Protein AF-A0A9D4X1I7-F1 (afdb_monomer_lite)

Structure (mmCIF, N/CA/C/O backbone):
data_AF-A0A9D4X1I7-F1
#
_entry.id   AF-A0A9D4X1I7-F1
#
loop_
_atom_site.group_PDB
_atom_site.id
_atom_site.type_symbol
_atom_site.label_atom_id
_atom_site.label_alt_id
_atom_site.label_comp_id
_atom_site.label_asym_id
_atom_site.label_entity_id
_atom_site.label_seq_id
_atom_site.pdbx_PDB_ins_code
_atom_site.Cartn_x
_atom_site.Cartn_y
_atom_site.Cartn_z
_atom_site.occupancy
_atom_site.B_iso_or_equiv
_atom_site.auth_seq_id
_atom_site.auth_comp_id
_atom_site.auth_asym_id
_atom_site.auth_atom_id
_atom_site.pdbx_PDB_model_num
ATOM 1 N N . MET A 1 1 ? 17.908 -5.480 21.484 1.00 39.31 1 MET A N 1
ATOM 2 C CA . MET A 1 1 ? 17.568 -6.519 20.492 1.00 39.31 1 MET A CA 1
ATOM 3 C C . MET A 1 1 ? 17.159 -5.808 19.217 1.00 39.31 1 MET A C 1
ATOM 5 O O . MET A 1 1 ? 16.082 -5.230 19.177 1.00 39.31 1 MET A O 1
ATOM 9 N N . SER A 1 2 ? 18.065 -5.736 18.244 1.00 44.97 2 SER A N 1
ATOM 10 C CA . SER A 1 2 ? 17.807 -5.111 16.946 1.00 44.97 2 SER A CA 1
ATOM 11 C C . SER A 1 2 ? 17.226 -6.179 16.035 1.00 44.97 2 SER A C 1
ATOM 13 O O . SER A 1 2 ? 17.900 -7.167 15.766 1.00 44.97 2 SER A O 1
ATOM 15 N N . GLN A 1 3 ? 15.974 -6.024 15.606 1.00 49.62 3 GLN A N 1
ATOM 16 C CA . GLN A 1 3 ? 15.447 -6.858 14.533 1.00 49.62 3 GLN A CA 1
ATOM 17 C C . GLN A 1 3 ? 16.236 -6.544 13.261 1.00 49.62 3 GLN A C 1
ATOM 19 O O . GLN A 1 3 ? 16.040 -5.505 12.628 1.00 49.62 3 GLN 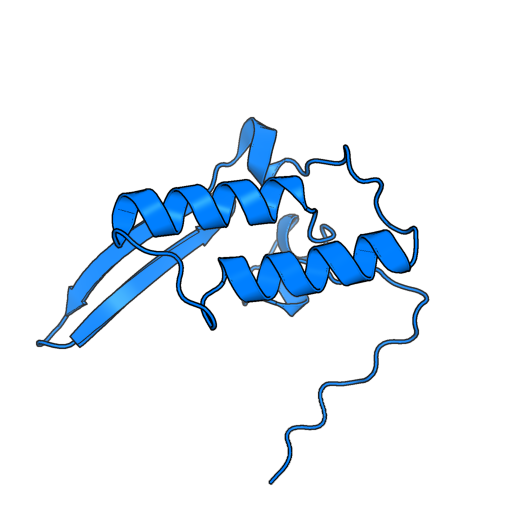A O 1
ATOM 24 N N . GLU A 1 4 ? 17.163 -7.427 12.912 1.00 43.38 4 GLU A N 1
ATOM 25 C CA . GLU A 1 4 ? 17.804 -7.441 11.607 1.00 43.38 4 GLU A CA 1
ATOM 26 C C . GLU A 1 4 ? 16.735 -7.826 10.581 1.00 43.38 4 GLU A C 1
ATOM 28 O O . GLU A 1 4 ? 16.426 -8.999 10.384 1.00 43.38 4 GLU A O 1
ATOM 33 N N . LYS A 1 5 ? 16.116 -6.820 9.946 1.00 55.06 5 LYS A N 1
ATOM 34 C CA . LYS A 1 5 ? 15.334 -7.057 8.728 1.00 55.06 5 LYS A CA 1
ATOM 35 C C . LYS A 1 5 ? 16.262 -7.755 7.725 1.00 55.06 5 LYS A C 1
ATOM 37 O O . LYS A 1 5 ? 17.344 -7.215 7.471 1.00 55.06 5 LYS A O 1
ATOM 42 N N . PRO A 1 6 ? 15.867 -8.902 7.144 1.00 51.78 6 PRO A N 1
ATOM 43 C CA . PRO A 1 6 ? 16.655 -9.576 6.124 1.00 51.78 6 PRO A CA 1
ATOM 44 C C . PRO A 1 6 ? 17.007 -8.576 5.025 1.00 51.78 6 PRO A C 1
ATOM 46 O O . PRO A 1 6 ? 16.124 -7.997 4.387 1.00 51.78 6 PRO A O 1
ATOM 49 N N . ARG A 1 7 ? 18.304 -8.321 4.831 1.00 51.72 7 ARG A N 1
ATOM 50 C CA . ARG A 1 7 ? 18.790 -7.556 3.683 1.00 51.72 7 ARG A CA 1
ATOM 51 C C . ARG A 1 7 ? 18.514 -8.410 2.454 1.00 51.72 7 ARG A C 1
ATOM 53 O O . ARG A 1 7 ? 19.299 -9.300 2.139 1.00 51.72 7 ARG A O 1
ATOM 60 N N . ARG A 1 8 ? 17.373 -8.184 1.801 1.00 57.91 8 ARG A N 1
ATOM 61 C CA . ARG A 1 8 ? 17.112 -8.811 0.508 1.00 57.91 8 ARG A CA 1
ATOM 62 C C . ARG A 1 8 ? 18.211 -8.402 -0.465 1.00 57.91 8 ARG A C 1
ATOM 64 O O . ARG A 1 8 ? 18.630 -7.237 -0.429 1.00 57.91 8 ARG A O 1
ATOM 71 N N . PRO A 1 9 ? 18.682 -9.325 -1.316 1.00 52.75 9 PRO A N 1
ATOM 72 C CA . PRO A 1 9 ? 19.496 -8.928 -2.452 1.00 52.75 9 PRO A CA 1
ATOM 73 C C . PRO A 1 9 ? 18.723 -7.844 -3.214 1.00 52.75 9 PRO A C 1
ATOM 75 O O . PRO A 1 9 ? 17.520 -7.991 -3.424 1.00 52.75 9 PRO A O 1
ATOM 78 N N . GLN A 1 10 ? 19.387 -6.751 -3.608 1.00 55.66 10 GLN A N 1
ATOM 79 C CA . GLN A 1 10 ? 18.809 -5.650 -4.406 1.00 55.66 10 GLN A CA 1
ATOM 80 C C . GLN A 1 10 ? 18.335 -6.097 -5.814 1.00 55.66 10 GLN A C 1
ATOM 82 O O . GLN A 1 10 ? 18.284 -5.293 -6.732 1.00 55.66 10 GLN A O 1
ATOM 87 N N . GLN A 1 11 ? 18.045 -7.384 -6.012 1.00 65.75 11 GLN A N 1
ATOM 88 C CA . GLN A 1 11 ? 17.656 -8.013 -7.270 1.00 65.75 11 GLN A CA 1
ATOM 89 C C . GLN A 1 11 ? 16.147 -8.282 -7.358 1.00 65.75 11 GLN A C 1
ATOM 91 O O . GLN A 1 11 ? 15.662 -8.562 -8.449 1.00 65.75 11 GLN A O 1
ATOM 96 N N . GLU A 1 12 ? 15.402 -8.166 -6.253 1.00 76.62 12 GLU A N 1
ATOM 97 C CA . GLU A 1 12 ? 13.947 -8.329 -6.255 1.00 76.62 12 GLU A CA 1
ATOM 98 C C . GLU A 1 12 ? 13.228 -7.111 -5.659 1.00 76.62 12 GLU A C 1
ATOM 100 O O . GLU A 1 12 ? 13.686 -6.562 -4.649 1.00 76.62 12 GLU A O 1
ATOM 105 N N . PRO A 1 13 ? 12.075 -6.715 -6.230 1.00 84.69 13 PRO A N 1
ATOM 106 C CA . PRO A 1 13 ? 11.247 -5.674 -5.647 1.00 84.69 13 PRO A CA 1
ATOM 107 C C . PRO A 1 13 ? 10.664 -6.121 -4.305 1.00 84.69 13 PRO A C 1
ATOM 109 O O . PRO A 1 13 ? 10.376 -7.297 -4.075 1.00 84.69 13 PRO A O 1
ATOM 112 N N . ILE A 1 14 ? 10.432 -5.152 -3.429 1.00 88.50 14 ILE A N 1
ATOM 113 C CA . ILE A 1 14 ? 9.646 -5.309 -2.211 1.00 88.50 14 ILE A CA 1
ATOM 114 C C . ILE A 1 14 ? 8.179 -5.462 -2.611 1.00 88.50 14 ILE A C 1
ATOM 116 O O . ILE A 1 14 ? 7.602 -4.565 -3.233 1.00 88.50 14 ILE A O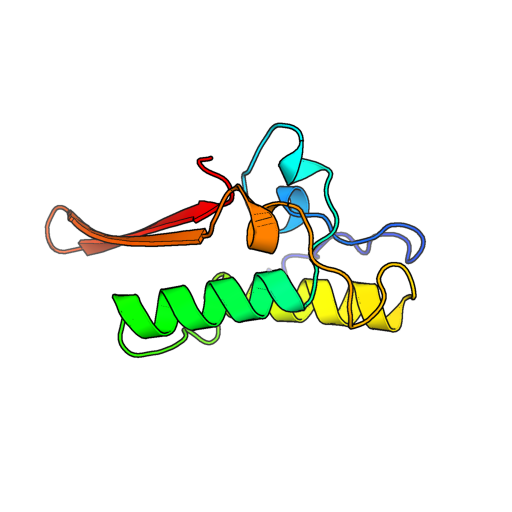 1
ATOM 120 N N . LYS A 1 15 ? 7.584 -6.597 -2.250 1.00 88.38 15 LYS A N 1
ATOM 121 C CA . LYS A 1 15 ? 6.209 -6.969 -2.588 1.00 88.38 15 LYS A CA 1
ATOM 122 C C . LYS A 1 15 ? 5.248 -6.656 -1.442 1.00 88.38 15 LYS A C 1
ATOM 124 O O . LYS A 1 15 ? 5.680 -6.321 -0.342 1.00 88.38 15 LYS A O 1
ATOM 129 N N . TYR A 1 16 ? 3.940 -6.761 -1.653 1.00 85.44 16 TYR A N 1
ATOM 130 C CA . TYR A 1 16 ? 2.989 -6.522 -0.560 1.00 85.44 16 TYR A CA 1
ATOM 131 C C . TYR A 1 16 ? 3.083 -7.562 0.552 1.00 85.44 16 TYR A C 1
ATOM 133 O O . TYR A 1 16 ? 3.021 -7.183 1.718 1.00 85.44 16 TYR A O 1
ATOM 141 N N . GLY A 1 17 ? 3.308 -8.839 0.218 1.00 85.31 17 GLY A N 1
ATOM 142 C CA . GLY A 1 17 ? 3.446 -9.924 1.205 1.00 85.31 17 GLY A CA 1
ATOM 143 C C . GLY A 1 17 ? 4.660 -9.765 2.127 1.00 85.31 17 GLY A C 1
ATOM 144 O O . GLY A 1 17 ? 4.786 -10.431 3.148 1.00 85.31 17 GLY A O 1
ATOM 145 N N . ASP A 1 18 ? 5.563 -8.857 1.767 1.00 85.69 18 ASP A N 1
ATOM 146 C CA . ASP A 1 18 ? 6.748 -8.524 2.539 1.00 85.69 18 ASP A CA 1
ATOM 147 C C . ASP A 1 18 ? 6.528 -7.420 3.572 1.00 85.69 18 ASP A C 1
ATOM 149 O O . ASP A 1 18 ? 7.321 -7.273 4.506 1.00 85.69 18 ASP A O 1
ATOM 153 N N . VAL A 1 19 ? 5.513 -6.589 3.340 1.00 83.19 19 VAL A N 1
ATOM 154 C CA . VAL A 1 19 ? 5.173 -5.429 4.168 1.00 83.19 19 VAL A CA 1
ATOM 155 C C . VAL A 1 19 ? 3.951 -5.742 5.026 1.00 83.19 19 VAL A C 1
ATOM 157 O O . VAL A 1 19 ? 3.902 -5.353 6.192 1.00 83.19 19 VAL A O 1
ATOM 160 N N . PHE A 1 20 ? 3.001 -6.487 4.463 1.00 82.19 20 PHE A N 1
ATOM 161 C CA . PHE A 1 20 ? 1.744 -6.877 5.080 1.00 82.19 20 PHE A CA 1
ATOM 162 C C . PHE A 1 20 ? 1.562 -8.382 5.024 1.00 82.19 20 PHE A C 1
ATOM 164 O O . PHE A 1 20 ? 2.035 -9.053 4.111 1.00 82.19 20 PHE A O 1
ATOM 171 N N . ASN A 1 21 ? 0.801 -8.906 5.980 1.00 81.19 21 ASN A N 1
ATOM 172 C CA . ASN A 1 21 ? 0.406 -10.307 5.988 1.00 81.19 21 ASN A CA 1
ATOM 173 C C . ASN A 1 21 ? -0.773 -10.546 5.027 1.00 81.19 21 ASN A C 1
ATOM 175 O O . ASN A 1 21 ? -1.862 -10.925 5.451 1.00 81.19 21 ASN A O 1
ATOM 179 N N . VAL A 1 22 ? -0.550 -10.278 3.742 1.00 77.12 22 VAL A N 1
ATOM 180 C CA . VAL A 1 22 ? -1.492 -10.546 2.650 1.00 77.12 22 VAL A CA 1
ATOM 181 C C . VAL A 1 22 ? -1.057 -11.798 1.897 1.00 77.12 22 VAL A C 1
ATOM 183 O O . VAL A 1 22 ? 0.127 -12.130 1.836 1.00 77.12 22 VAL A O 1
ATOM 186 N N . SER A 1 23 ? -2.016 -12.508 1.318 1.00 76.06 23 SER A N 1
ATOM 187 C CA . SER A 1 23 ? -1.788 -13.747 0.566 1.00 76.06 23 SER A CA 1
ATOM 188 C C . SER A 1 23 ? -2.419 -13.645 -0.822 1.00 76.06 23 SER A C 1
ATOM 190 O O . SER A 1 23 ? -3.163 -12.710 -1.088 1.00 76.06 23 SER A O 1
ATOM 192 N N . GLY A 1 24 ? -2.122 -14.582 -1.722 1.00 78.25 24 GLY A N 1
ATOM 193 C CA . GLY A 1 24 ? -2.645 -14.548 -3.093 1.00 78.25 24 GLY A CA 1
ATOM 194 C C . GLY A 1 24 ? -1.824 -13.658 -4.027 1.00 78.25 24 GLY A C 1
ATOM 195 O O . GLY A 1 24 ? -0.638 -13.425 -3.782 1.00 78.25 24 GLY A O 1
ATOM 196 N N . GLU A 1 25 ? -2.437 -13.186 -5.114 1.00 79.31 25 GLU A N 1
ATOM 197 C CA . GLU A 1 25 ? -1.737 -12.436 -6.167 1.00 79.31 25 GLU A CA 1
ATOM 198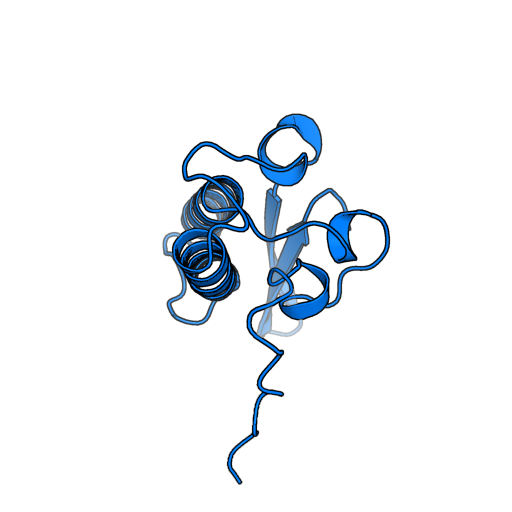 C C . GLU A 1 25 ? -1.088 -11.163 -5.615 1.00 79.31 25 GLU A C 1
ATOM 200 O O . GLU A 1 25 ? 0.094 -10.914 -5.871 1.00 79.31 25 GLU A O 1
ATOM 205 N N . LEU A 1 26 ? -1.806 -10.442 -4.748 1.00 79.00 26 LEU A N 1
ATOM 206 C CA . LEU A 1 26 ? -1.321 -9.229 -4.106 1.00 79.00 26 LEU A CA 1
ATOM 207 C C . LEU A 1 26 ? 0.021 -9.445 -3.398 1.00 79.00 26 LEU A C 1
ATOM 209 O O . LEU A 1 26 ? 0.944 -8.652 -3.563 1.00 79.00 26 LEU A O 1
ATOM 213 N N . SER A 1 27 ? 0.178 -10.559 -2.677 1.00 83.62 27 SER A N 1
ATOM 214 C CA . SER A 1 27 ? 1.411 -10.867 -1.936 1.00 83.62 27 SER A CA 1
ATOM 215 C C . SER A 1 27 ? 2.664 -10.900 -2.816 1.00 83.62 27 SER A C 1
ATOM 217 O O . SER A 1 27 ? 3.757 -10.590 -2.342 1.00 83.62 27 SER A O 1
ATOM 219 N N . SER A 1 28 ? 2.489 -11.233 -4.099 1.00 83.81 28 SER A N 1
ATOM 220 C CA . SER A 1 28 ? 3.551 -11.328 -5.099 1.00 83.81 28 SER A CA 1
ATOM 221 C C . SER A 1 28 ? 3.760 -10.044 -5.907 1.00 83.81 28 SER A C 1
ATOM 223 O O . SER A 1 28 ? 4.797 -9.898 -6.559 1.00 83.81 28 SER A O 1
ATOM 225 N N . GLN A 1 29 ? 2.812 -9.104 -5.843 1.00 84.69 29 GLN A N 1
ATOM 226 C CA . GLN A 1 29 ? 2.889 -7.834 -6.552 1.00 84.69 29 GLN A CA 1
ATOM 227 C C . GLN A 1 29 ? 3.865 -6.877 -5.855 1.00 84.69 29 GLN A C 1
ATOM 229 O O . GLN A 1 29 ? 3.909 -6.819 -4.623 1.00 84.69 29 GLN A O 1
ATOM 234 N N . PRO A 1 30 ? 4.661 -6.116 -6.619 1.00 86.69 30 PRO A N 1
ATOM 235 C CA . PRO A 1 30 ? 5.577 -5.139 -6.060 1.00 86.69 30 PRO A CA 1
ATOM 236 C C . PRO A 1 30 ? 4.805 -3.909 -5.557 1.00 86.69 30 PRO A C 1
ATOM 238 O O . PRO A 1 30 ? 3.837 -3.480 -6.181 1.00 86.69 30 PRO A O 1
ATOM 241 N N . VAL A 1 31 ? 5.229 -3.322 -4.437 1.00 86.38 31 VAL A N 1
ATOM 242 C CA . VAL A 1 31 ? 4.562 -2.128 -3.891 1.00 86.38 31 VAL A CA 1
ATOM 243 C C . VAL A 1 31 ? 4.864 -0.929 -4.779 1.00 86.38 31 VAL A C 1
ATOM 245 O O . VAL A 1 31 ? 6.033 -0.548 -4.896 1.00 86.38 31 VAL A O 1
ATOM 248 N N . ALA A 1 32 ? 3.833 -0.323 -5.374 1.00 85.75 32 ALA A N 1
ATOM 249 C CA . ALA A 1 32 ? 4.001 0.838 -6.236 1.00 85.75 32 ALA A CA 1
ATOM 250 C C . ALA A 1 32 ? 3.717 2.172 -5.511 1.00 85.75 32 ALA A C 1
ATOM 252 O O . ALA A 1 32 ? 2.919 2.224 -4.567 1.00 85.75 32 ALA A O 1
ATOM 253 N N . PRO A 1 33 ? 4.318 3.288 -5.970 1.00 83.50 33 PRO A N 1
ATOM 254 C CA . PRO A 1 33 ? 4.172 4.598 -5.321 1.00 83.50 33 PRO A CA 1
ATOM 255 C C . PRO A 1 33 ? 2.730 5.103 -5.329 1.00 83.50 33 PRO A C 1
ATOM 257 O O . PRO A 1 33 ? 2.251 5.696 -4.362 1.00 83.50 33 PRO A O 1
ATOM 260 N N . ARG A 1 34 ? 2.005 4.828 -6.418 1.00 83.94 34 ARG A N 1
ATOM 261 C CA . ARG A 1 34 ? 0.610 5.244 -6.580 1.00 83.94 34 ARG A CA 1
ATOM 262 C C . ARG A 1 34 ? -0.335 4.519 -5.620 1.00 83.94 34 ARG A C 1
ATOM 264 O O . ARG A 1 34 ? -1.307 5.112 -5.148 1.00 83.94 34 ARG A O 1
ATOM 271 N N . ASP A 1 35 ? -0.018 3.277 -5.276 1.00 83.38 35 ASP A N 1
ATOM 272 C CA . ASP A 1 35 ? -0.786 2.511 -4.298 1.00 83.38 35 ASP A CA 1
ATOM 273 C C . ASP A 1 35 ? -0.529 3.039 -2.881 1.00 83.38 35 ASP A C 1
ATOM 275 O O . ASP A 1 35 ? -1.467 3.205 -2.102 1.00 83.38 35 ASP A O 1
ATOM 279 N N . ALA A 1 36 ? 0.724 3.396 -2.570 1.00 84.38 36 ALA A N 1
ATOM 280 C CA . ALA A 1 36 ? 1.082 4.037 -1.305 1.00 84.38 36 ALA A CA 1
ATOM 281 C C . ALA A 1 36 ? 0.361 5.384 -1.117 1.00 84.38 36 ALA A C 1
ATOM 283 O O . ALA A 1 36 ? -0.177 5.653 -0.044 1.00 84.38 36 ALA A O 1
ATOM 284 N N . ALA A 1 37 ? 0.277 6.201 -2.172 1.00 84.88 37 ALA A N 1
ATOM 285 C CA . ALA A 1 37 ? -0.466 7.464 -2.153 1.00 84.88 37 ALA A CA 1
ATOM 286 C C . ALA A 1 37 ? -1.981 7.258 -1.960 1.00 84.88 37 ALA A C 1
ATOM 288 O O . ALA A 1 37 ? -2.642 8.028 -1.255 1.00 84.88 37 ALA A O 1
ATOM 289 N N . THR A 1 38 ? -2.536 6.197 -2.555 1.00 84.31 38 THR A N 1
ATOM 290 C CA . THR A 1 38 ? -3.943 5.814 -2.364 1.00 84.31 38 THR A CA 1
ATOM 291 C C . THR A 1 38 ? -4.204 5.407 -0.914 1.00 84.31 38 THR A C 1
ATOM 293 O O . THR A 1 38 ? -5.150 5.905 -0.307 1.00 84.31 38 THR A O 1
ATOM 296 N N . MET A 1 39 ? -3.328 4.584 -0.327 1.00 84.69 39 MET A N 1
ATOM 297 C CA . MET A 1 39 ? -3.391 4.205 1.090 1.00 84.69 39 MET A CA 1
ATOM 298 C C . MET A 1 39 ? -3.281 5.421 2.009 1.00 84.69 39 MET A C 1
ATOM 300 O O . MET A 1 39 ? -4.083 5.570 2.925 1.00 84.69 39 MET A O 1
ATOM 304 N N . GLN A 1 40 ? -2.347 6.331 1.732 1.00 84.50 40 GLN A N 1
ATOM 305 C CA . GLN A 1 40 ? -2.198 7.568 2.497 1.00 84.50 40 GLN A CA 1
ATOM 306 C C . GLN A 1 40 ? -3.485 8.401 2.484 1.00 84.50 40 GLN A C 1
ATOM 308 O O . GLN A 1 40 ? -3.921 8.885 3.525 1.00 84.50 40 GLN A O 1
ATOM 313 N N . SER A 1 41 ? -4.126 8.511 1.319 1.00 84.19 41 SER A N 1
ATOM 314 C CA . SER A 1 41 ? -5.402 9.215 1.172 1.00 84.19 41 SER A CA 1
ATOM 315 C C . SER A 1 41 ? -6.547 8.513 1.909 1.00 84.19 41 SER A C 1
ATOM 317 O O . SER A 1 41 ? -7.448 9.181 2.411 1.00 84.19 41 SER A O 1
ATOM 319 N N . ALA A 1 42 ? -6.542 7.178 1.965 1.00 82.62 42 AL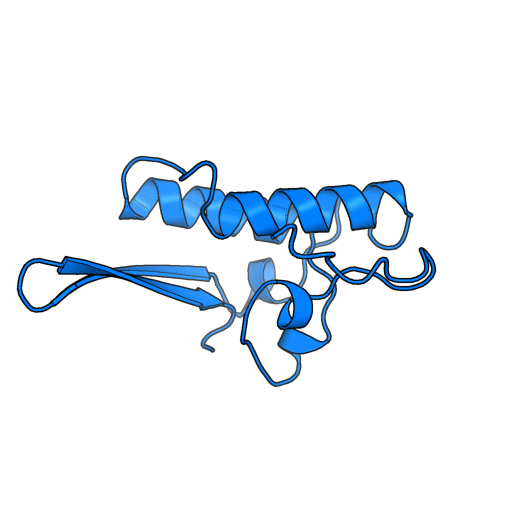A A N 1
ATOM 320 C CA . ALA A 1 42 ? -7.528 6.403 2.713 1.00 82.62 42 ALA A CA 1
ATOM 321 C C . ALA A 1 42 ? -7.336 6.558 4.232 1.00 82.62 42 ALA A C 1
ATOM 323 O O . ALA A 1 42 ? -8.304 6.837 4.935 1.00 82.62 42 ALA A O 1
ATOM 324 N N . GLU A 1 43 ? -6.098 6.466 4.730 1.00 81.88 43 GLU A N 1
ATOM 325 C CA . GLU A 1 43 ? -5.783 6.729 6.140 1.00 81.88 43 GLU A CA 1
ATOM 326 C C . GLU A 1 43 ? -6.163 8.157 6.541 1.00 81.88 43 GLU A C 1
ATOM 328 O O . GLU A 1 43 ? -6.780 8.350 7.585 1.00 81.88 43 GLU A O 1
ATOM 333 N N . ASP A 1 44 ? -5.850 9.153 5.711 1.00 84.50 44 ASP A N 1
ATOM 334 C CA . ASP A 1 44 ? -6.194 10.548 5.992 1.00 84.50 44 ASP A CA 1
ATOM 335 C C . ASP A 1 44 ? -7.715 10.766 6.036 1.00 84.50 44 ASP A C 1
ATOM 337 O O . ASP A 1 44 ? -8.226 11.399 6.957 1.00 84.50 44 ASP A O 1
ATOM 341 N N . LYS A 1 45 ? -8.469 10.152 5.115 1.00 82.62 45 LYS A N 1
ATOM 342 C CA . LYS A 1 45 ? -9.940 10.223 5.104 1.00 82.62 45 LYS A CA 1
ATOM 343 C C . LYS A 1 45 ? -10.595 9.529 6.297 1.00 82.62 45 LYS A C 1
ATOM 345 O O . LYS A 1 45 ? -11.592 10.040 6.800 1.00 82.62 45 LYS A O 1
ATOM 350 N N . THR A 1 46 ? -10.082 8.376 6.727 1.00 80.19 46 THR A N 1
ATOM 351 C CA . THR A 1 46 ? -10.685 7.606 7.828 1.00 80.19 46 THR A CA 1
ATOM 352 C C . THR A 1 46 ? -10.232 8.116 9.195 1.00 80.19 46 THR A C 1
ATOM 354 O O . THR A 1 46 ? -11.045 8.259 10.103 1.00 80.19 46 THR A O 1
ATOM 357 N N . LEU A 1 47 ? -8.936 8.384 9.361 1.00 77.62 47 LEU A N 1
ATOM 358 C CA . LEU A 1 47 ? -8.321 8.702 10.653 1.00 77.62 47 LEU A CA 1
ATOM 359 C C . LEU A 1 47 ? -8.105 10.210 10.856 1.00 77.62 47 LEU A C 1
ATOM 361 O O . LEU A 1 47 ? -7.707 10.614 11.952 1.00 77.62 47 LEU A O 1
ATOM 365 N N . GLY A 1 48 ? -8.319 11.031 9.820 1.00 80.00 48 GLY A N 1
ATOM 366 C CA . GLY A 1 48 ? -8.064 12.477 9.816 1.00 80.00 48 GLY A CA 1
ATOM 367 C C . GLY A 1 48 ? -6.580 12.859 9.776 1.00 80.00 48 GLY A C 1
ATOM 368 O O . GLY A 1 48 ? -6.251 14.036 9.899 1.00 80.00 48 GLY A O 1
ATOM 369 N N . GLN A 1 49 ? -5.686 11.870 9.694 1.00 76.50 49 GLN A N 1
ATOM 370 C CA . GLN A 1 49 ? -4.240 12.052 9.612 1.00 76.50 49 GLN A CA 1
ATOM 371 C C . GLN A 1 49 ? -3.567 10.775 9.106 1.00 76.50 49 GLN A C 1
ATOM 373 O O . GLN A 1 49 ? -3.947 9.662 9.478 1.00 76.50 49 GLN A O 1
ATOM 378 N N . THR A 1 50 ? -2.484 10.925 8.348 1.00 74.12 50 THR A N 1
ATOM 379 C CA . THR A 1 50 ? -1.587 9.803 8.046 1.00 74.12 50 THR A CA 1
ATOM 380 C C . THR A 1 50 ? -0.699 9.476 9.247 1.00 74.12 50 THR A C 1
ATOM 382 O O . THR A 1 50 ? -0.017 10.348 9.796 1.00 74.12 50 THR A O 1
ATOM 385 N N . ARG A 1 51 ? -0.632 8.201 9.639 1.00 75.56 51 ARG A N 1
ATOM 386 C CA . ARG A 1 51 ? 0.291 7.760 10.694 1.00 75.56 51 ARG A CA 1
ATOM 387 C C . ARG A 1 51 ? 1.700 7.591 10.127 1.00 75.56 51 ARG A C 1
ATOM 389 O O . ARG A 1 51 ? 1.910 6.872 9.156 1.00 75.56 51 ARG A O 1
ATOM 396 N N . LYS A 1 52 ? 2.692 8.196 10.789 1.00 68.75 52 LYS A N 1
ATOM 397 C CA . LYS A 1 52 ? 4.113 8.109 10.391 1.00 68.75 52 LYS A CA 1
ATOM 398 C C . LYS A 1 52 ? 4.684 6.687 10.434 1.00 68.75 52 LYS A C 1
ATOM 400 O O . LYS A 1 52 ? 5.617 6.401 9.693 1.00 68.75 52 LYS A O 1
ATOM 405 N N . ASP A 1 53 ? 4.084 5.807 11.229 1.00 73.62 53 ASP A N 1
ATOM 406 C CA . ASP A 1 53 ? 4.431 4.384 11.337 1.00 73.62 53 ASP A CA 1
ATOM 407 C C . ASP A 1 53 ? 3.290 3.470 10.843 1.00 73.62 53 ASP A C 1
ATOM 409 O O . ASP A 1 53 ? 3.265 2.277 11.137 1.00 73.62 53 ASP A O 1
ATOM 413 N N . GLY A 1 54 ? 2.313 4.041 10.128 1.00 78.62 54 GLY A N 1
ATOM 414 C CA . GLY A 1 54 ? 1.188 3.313 9.544 1.00 78.62 54 GLY A CA 1
ATOM 415 C C . GLY A 1 54 ? 1.554 2.604 8.236 1.00 78.62 54 GLY A C 1
ATOM 416 O O . GLY A 1 54 ? 2.650 2.797 7.691 1.00 78.62 54 GLY A O 1
ATOM 417 N N . PRO A 1 55 ? 0.639 1.795 7.687 1.00 79.94 55 PRO A N 1
ATOM 418 C CA . PRO A 1 55 ? 0.859 1.099 6.426 1.00 79.94 55 PRO A CA 1
ATOM 419 C C . PRO A 1 55 ? 1.143 2.034 5.258 1.00 79.94 55 PRO A C 1
ATOM 421 O O . PRO A 1 55 ? 1.980 1.677 4.433 1.00 79.94 55 PRO A O 1
ATOM 424 N N . ALA A 1 56 ? 0.559 3.239 5.195 1.00 83.31 56 ALA A N 1
ATOM 425 C CA . ALA A 1 56 ? 0.907 4.186 4.134 1.00 83.31 56 ALA A CA 1
ATOM 426 C C . ALA A 1 56 ? 2.406 4.526 4.139 1.00 83.31 56 ALA A C 1
ATOM 428 O O . ALA A 1 56 ? 3.047 4.584 3.088 1.00 83.31 56 ALA A O 1
ATOM 429 N N . SER A 1 57 ? 2.990 4.702 5.325 1.00 85.75 57 SER A N 1
ATOM 430 C CA . SER A 1 57 ? 4.409 5.028 5.491 1.00 85.75 57 SER A CA 1
ATOM 431 C C . SER A 1 57 ? 5.317 3.844 5.131 1.00 85.75 57 SER A C 1
ATOM 433 O O . SER A 1 57 ? 6.334 4.003 4.444 1.00 85.75 57 SER A O 1
ATOM 435 N N . LEU A 1 58 ? 4.911 2.626 5.512 1.00 86.56 58 LEU A N 1
ATOM 436 C CA . LEU A 1 58 ? 5.599 1.391 5.127 1.00 86.56 58 LEU A CA 1
ATOM 437 C C . LEU A 1 58 ? 5.554 1.159 3.609 1.00 86.56 58 LEU A C 1
ATOM 439 O O . LEU A 1 58 ? 6.584 0.837 3.014 1.00 86.56 58 LEU A O 1
ATOM 443 N N . MET A 1 59 ? 4.393 1.376 2.981 1.00 86.88 59 MET A N 1
ATOM 444 C CA . MET A 1 59 ? 4.226 1.279 1.530 1.00 86.88 59 MET A CA 1
ATOM 445 C C . MET A 1 59 ? 5.053 2.323 0.796 1.00 86.88 59 MET A C 1
ATOM 447 O O . MET A 1 59 ? 5.722 1.983 -0.170 1.00 86.88 59 MET A O 1
ATOM 451 N N . THR A 1 60 ? 5.063 3.567 1.277 1.00 86.69 60 THR A N 1
ATOM 452 C CA . THR A 1 60 ? 5.857 4.651 0.679 1.00 86.69 60 THR A CA 1
ATOM 453 C C . THR A 1 60 ? 7.342 4.300 0.701 1.00 86.69 60 THR A C 1
ATOM 455 O O . THR A 1 60 ? 8.020 4.399 -0.316 1.00 86.69 60 THR A O 1
ATOM 458 N N . SER A 1 61 ? 7.834 3.788 1.831 1.00 87.12 61 SER A N 1
ATOM 459 C CA . SER A 1 61 ? 9.229 3.354 1.960 1.00 87.12 61 SER A CA 1
ATOM 460 C C . SER A 1 61 ? 9.574 2.172 1.045 1.00 87.12 61 SER A C 1
ATOM 462 O O . SER A 1 61 ? 10.695 2.081 0.545 1.00 87.12 61 SER A O 1
ATOM 464 N N . ALA A 1 62 ? 8.641 1.234 0.856 1.00 87.62 62 ALA A N 1
ATOM 465 C CA . ALA A 1 62 ? 8.819 0.099 -0.045 1.00 87.62 62 ALA A CA 1
ATOM 466 C C . ALA A 1 62 ? 8.813 0.540 -1.515 1.00 87.62 62 ALA 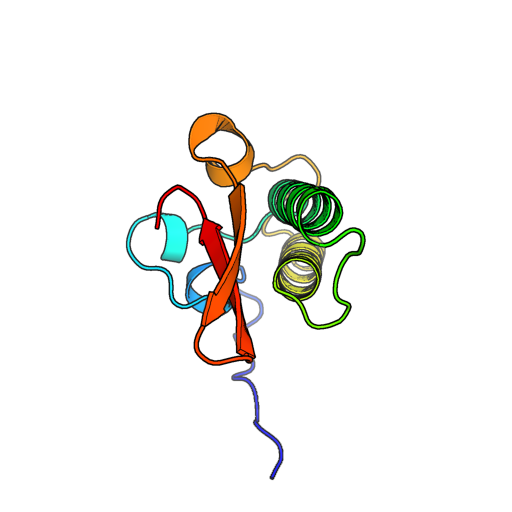A C 1
ATOM 468 O O . ALA A 1 62 ? 9.709 0.166 -2.268 1.00 87.62 62 ALA A O 1
ATOM 469 N N . ALA A 1 63 ? 7.853 1.383 -1.889 1.00 86.19 63 ALA A N 1
ATOM 470 C CA . ALA A 1 63 ? 7.722 1.950 -3.220 1.00 86.19 63 ALA A CA 1
ATOM 471 C C . ALA A 1 63 ? 8.954 2.766 -3.622 1.00 86.19 63 ALA A C 1
ATOM 473 O O . ALA A 1 63 ? 9.515 2.504 -4.678 1.00 86.19 63 ALA A O 1
ATOM 474 N N . GLN A 1 64 ? 9.439 3.658 -2.751 1.00 86.06 64 GLN A N 1
ATOM 475 C CA . GLN A 1 64 ? 10.655 4.436 -3.011 1.00 86.06 64 GLN A CA 1
ATOM 476 C C . GLN A 1 64 ? 11.855 3.530 -3.281 1.00 86.06 64 GLN A C 1
ATOM 478 O O . GLN A 1 64 ? 12.553 3.709 -4.268 1.00 86.06 64 GLN A O 1
ATOM 483 N N . LYS A 1 65 ? 12.056 2.488 -2.466 1.00 85.56 65 LYS A N 1
ATOM 484 C CA . LYS A 1 65 ? 13.143 1.523 -2.697 1.00 85.56 65 LYS A CA 1
ATOM 485 C C . LYS A 1 65 ? 12.996 0.771 -4.014 1.00 85.56 65 LYS A C 1
ATOM 487 O O . LYS A 1 65 ? 14.000 0.464 -4.649 1.00 85.56 65 LYS A O 1
ATOM 492 N N . ASN A 1 66 ? 11.767 0.451 -4.401 1.00 86.31 66 ASN A N 1
ATOM 493 C CA . ASN A 1 66 ? 11.492 -0.218 -5.663 1.00 86.31 66 ASN A CA 1
ATOM 494 C C . ASN A 1 66 ? 11.742 0.700 -6.869 1.00 86.31 66 ASN A C 1
ATOM 496 O O . ASN A 1 66 ? 12.249 0.228 -7.886 1.00 86.31 66 ASN A O 1
ATOM 500 N N . GLU A 1 67 ? 11.416 1.988 -6.745 1.00 84.12 67 GLU A N 1
ATOM 501 C CA . GLU A 1 67 ? 11.727 3.022 -7.736 1.00 84.12 67 GLU A CA 1
ATOM 502 C C . GLU A 1 67 ? 13.233 3.273 -7.844 1.00 84.12 67 GLU A C 1
ATOM 504 O O . GLU A 1 67 ? 13.776 3.226 -8.945 1.00 84.12 67 GLU A O 1
ATOM 509 N N . ASP A 1 68 ? 13.920 3.472 -6.715 1.00 82.81 68 ASP A N 1
ATOM 510 C CA . ASP A 1 68 ? 15.373 3.686 -6.651 1.00 82.81 68 ASP A CA 1
ATOM 511 C C . ASP A 1 68 ? 16.151 2.510 -7.256 1.00 82.81 68 ASP A C 1
ATOM 513 O O . ASP A 1 68 ? 17.175 2.694 -7.912 1.00 82.81 68 ASP A O 1
ATOM 517 N N . ALA A 1 69 ? 15.655 1.286 -7.064 1.00 81.38 69 ALA A N 1
ATOM 518 C CA . ALA A 1 69 ? 16.237 0.085 -7.653 1.00 81.38 69 ALA A CA 1
ATOM 519 C C . ALA A 1 69 ? 15.818 -0.152 -9.120 1.00 81.38 69 ALA A C 1
ATOM 521 O O . ALA A 1 69 ? 16.303 -1.094 -9.747 1.00 81.38 69 ALA A O 1
ATOM 522 N N . GLY A 1 70 ? 14.933 0.679 -9.681 1.00 78.06 70 GLY A N 1
ATOM 523 C CA . GLY A 1 70 ? 14.481 0.592 -11.071 1.00 78.06 70 GLY A CA 1
ATOM 524 C C . GLY A 1 70 ? 13.523 -0.565 -11.370 1.00 78.06 70 GLY A C 1
ATOM 525 O O . GLY A 1 70 ? 13.272 -0.856 -12.538 1.00 78.06 70 GLY A O 1
ATOM 526 N N . PHE A 1 71 ? 12.970 -1.228 -10.348 1.00 76.75 71 PHE A N 1
ATOM 527 C CA . PHE A 1 71 ? 11.998 -2.313 -10.537 1.00 76.75 71 PHE A CA 1
ATOM 528 C C . PHE A 1 71 ? 10.629 -1.812 -10.984 1.00 76.75 71 PHE A C 1
ATOM 530 O O . PHE A 1 71 ? 9.862 -2.555 -11.594 1.00 76.75 71 PHE A O 1
ATOM 537 N N . ILE A 1 72 ? 10.303 -0.570 -10.634 1.00 73.31 72 ILE A N 1
ATOM 538 C CA . ILE A 1 72 ? 9.003 0.031 -10.881 1.00 73.31 72 ILE A CA 1
ATOM 539 C C . ILE A 1 72 ? 9.226 1.483 -11.300 1.00 73.31 72 ILE A C 1
ATOM 541 O O . ILE A 1 72 ? 9.994 2.199 -10.667 1.00 73.31 72 ILE A O 1
ATOM 545 N N . GLY A 1 73 ? 8.563 1.938 -12.363 1.00 65.81 73 GLY A N 1
ATOM 546 C CA . GLY A 1 73 ? 8.577 3.358 -12.720 1.00 65.81 73 GLY A CA 1
ATOM 547 C C . GLY A 1 73 ? 7.590 4.159 -11.870 1.00 65.81 73 GLY A C 1
ATOM 548 O O . GLY A 1 73 ? 6.546 3.627 -11.496 1.00 65.81 73 GLY A O 1
ATOM 549 N N . HIS A 1 74 ? 7.861 5.451 -11.671 1.00 61.56 74 HIS A N 1
ATOM 550 C CA . HIS A 1 74 ? 6.990 6.426 -10.989 1.00 61.56 74 HIS A CA 1
ATOM 551 C C . HIS A 1 74 ? 5.497 6.327 -11.363 1.00 61.56 74 HIS A C 1
ATOM 553 O O . HIS A 1 74 ? 4.620 6.466 -10.511 1.00 61.56 74 HIS A O 1
ATOM 559 N N . ASN A 1 75 ? 5.202 6.046 -12.635 1.00 59.91 75 ASN A N 1
ATOM 560 C CA . ASN A 1 75 ? 3.836 5.959 -13.155 1.00 59.91 75 ASN A CA 1
ATOM 561 C C . ASN A 1 75 ? 3.188 4.574 -13.032 1.00 59.91 75 ASN A C 1
ATOM 563 O O . ASN A 1 75 ? 2.070 4.370 -13.511 1.00 59.91 75 ASN A O 1
ATOM 567 N N . THR A 1 76 ? 3.872 3.608 -12.429 1.00 65.81 76 THR A N 1
ATOM 568 C CA . THR A 1 76 ? 3.312 2.271 -12.261 1.00 65.81 76 THR A CA 1
ATOM 569 C C . THR A 1 76 ? 2.298 2.305 -11.129 1.00 65.81 76 THR A C 1
ATOM 571 O O . THR A 1 76 ? 2.579 2.762 -10.023 1.00 65.81 76 THR A O 1
ATOM 574 N N . ALA A 1 77 ? 1.104 1.815 -11.423 1.00 60.09 77 ALA A N 1
ATOM 575 C CA . ALA A 1 77 ? 0.080 1.500 -10.443 1.00 60.09 77 ALA A CA 1
ATOM 576 C C . ALA A 1 77 ? -0.220 0.013 -10.575 1.00 60.09 77 ALA A C 1
ATOM 578 O O . ALA A 1 77 ? -0.360 -0.470 -11.706 1.00 60.09 77 ALA A O 1
ATOM 579 N N . THR A 1 78 ? -0.307 -0.697 -9.453 1.00 65.00 78 THR A N 1
ATOM 580 C CA . THR A 1 78 ? -0.797 -2.077 -9.471 1.00 65.00 78 THR A CA 1
ATOM 581 C C . THR A 1 78 ? -2.325 -2.087 -9.551 1.00 65.00 78 THR A C 1
ATOM 583 O O . THR A 1 78 ? -2.977 -1.034 -9.531 1.00 65.00 78 THR A O 1
ATOM 586 N N . ASN A 1 79 ? -2.913 -3.279 -9.670 1.00 62.62 79 ASN A N 1
ATOM 587 C CA . ASN A 1 79 ? -4.368 -3.442 -9.671 1.00 62.62 79 ASN A CA 1
ATOM 588 C C . ASN A 1 79 ? -5.029 -2.914 -8.389 1.00 62.62 79 ASN A C 1
ATOM 590 O O . ASN A 1 79 ? -6.191 -2.519 -8.434 1.00 62.62 79 ASN A O 1
ATOM 594 N N . ILE A 1 80 ? -4.286 -2.789 -7.285 1.00 64.62 80 ILE A N 1
ATOM 595 C CA . ILE A 1 80 ? -4.776 -2.214 -6.026 1.00 64.62 80 ILE A CA 1
ATOM 596 C C . ILE A 1 80 ? -5.299 -0.787 -6.220 1.00 64.62 80 ILE A C 1
ATOM 598 O O . ILE A 1 80 ? -6.407 -0.474 -5.790 1.00 64.62 80 ILE A O 1
ATOM 602 N N . ALA A 1 81 ? -4.547 0.088 -6.898 1.00 58.59 81 ALA A N 1
ATOM 603 C CA . ALA A 1 81 ? -5.007 1.454 -7.167 1.00 58.59 81 ALA A CA 1
ATOM 604 C C . ALA A 1 81 ? -5.940 1.579 -8.383 1.00 58.59 81 ALA A C 1
ATOM 606 O O . ALA A 1 81 ? -6.428 2.683 -8.643 1.00 58.59 81 ALA A O 1
ATOM 607 N N . ARG A 1 82 ? -6.151 0.513 -9.167 1.00 59.78 82 ARG A N 1
ATOM 608 C CA . ARG A 1 82 ? -6.977 0.558 -10.387 1.00 59.78 82 ARG A CA 1
ATOM 609 C C . ARG A 1 82 ? -8.350 -0.085 -10.217 1.00 59.78 82 ARG A C 1
ATOM 611 O O . ARG A 1 82 ? -9.321 0.536 -10.635 1.00 59.78 82 ARG A O 1
ATOM 618 N N . ASP A 1 83 ? -8.427 -1.250 -9.580 1.00 56.28 83 ASP A N 1
ATOM 619 C CA . ASP A 1 83 ? -9.627 -2.093 -9.578 1.00 56.28 83 ASP A CA 1
ATOM 620 C C . ASP A 1 83 ? -10.006 -2.626 -8.188 1.00 56.28 83 ASP A C 1
ATOM 622 O O . ASP A 1 83 ? -11.193 -2.684 -7.871 1.00 56.28 83 ASP A O 1
ATOM 626 N N . GLU A 1 84 ? -9.040 -2.982 -7.332 1.00 63.78 84 GLU A N 1
ATOM 627 C CA . GLU A 1 84 ? -9.357 -3.707 -6.086 1.00 63.78 84 GLU A CA 1
ATOM 628 C C . GLU A 1 84 ? -9.517 -2.803 -4.846 1.00 63.78 84 GLU A C 1
ATOM 630 O O . GLU A 1 84 ? -10.163 -3.183 -3.869 1.00 63.78 84 GLU A O 1
ATOM 635 N N . GLY A 1 85 ? -8.995 -1.575 -4.894 1.00 65.75 85 GLY A N 1
ATOM 636 C CA . GLY A 1 85 ? -9.214 -0.546 -3.880 1.00 65.75 85 GLY A CA 1
ATOM 637 C C . GLY A 1 85 ? -8.463 -0.757 -2.559 1.00 65.75 85 GLY A C 1
ATOM 638 O O . GLY A 1 85 ? -7.931 -1.822 -2.243 1.00 65.75 85 GLY A O 1
ATOM 639 N N . VAL A 1 86 ? -8.419 0.313 -1.764 1.00 70.62 86 VAL A N 1
ATOM 640 C CA . VAL A 1 86 ? -7.849 0.326 -0.413 1.00 70.62 86 VAL A CA 1
ATOM 641 C C . VAL A 1 86 ? -8.930 0.779 0.556 1.00 70.62 86 VAL A C 1
ATOM 643 O O . VAL A 1 86 ? -9.499 1.857 0.379 1.00 70.62 86 VAL A O 1
ATOM 646 N N . THR A 1 87 ? -9.203 -0.028 1.581 1.00 70.19 87 THR A N 1
ATOM 647 C CA . THR A 1 87 ? -10.191 0.301 2.615 1.00 70.19 87 THR A CA 1
ATOM 648 C C . THR A 1 87 ? -9.514 0.359 3.972 1.00 70.19 87 THR A C 1
ATOM 650 O O . THR A 1 87 ? -8.947 -0.626 4.428 1.00 70.19 87 THR A O 1
ATOM 653 N N . VAL A 1 88 ? -9.602 1.507 4.637 1.00 70.62 88 VAL A N 1
ATOM 654 C CA . VAL A 1 88 ? -9.161 1.674 6.025 1.00 70.62 88 VAL A CA 1
ATOM 655 C C . VAL A 1 88 ? -10.409 1.851 6.872 1.00 70.62 88 VAL A C 1
ATOM 657 O O . VAL A 1 88 ? -11.176 2.790 6.658 1.00 70.62 88 VAL A O 1
ATOM 660 N N . SER A 1 89 ? -10.614 0.939 7.815 1.00 69.56 89 SER A N 1
ATOM 661 C CA . SER A 1 89 ? -11.737 0.932 8.745 1.00 69.56 89 SER A CA 1
ATOM 662 C C . SER A 1 89 ? -11.220 1.088 10.163 1.00 69.56 89 SER A C 1
ATOM 664 O O . SER A 1 89 ? -10.274 0.420 10.577 1.00 69.56 89 SER A O 1
ATOM 666 N N . GLU A 1 90 ? -11.864 1.951 10.931 1.00 74.44 90 GLU A N 1
ATOM 667 C CA . GLU A 1 90 ? -11.593 2.112 12.349 1.00 74.44 90 GLU A CA 1
ATOM 668 C C . GLU A 1 90 ? -12.730 1.505 13.160 1.00 74.44 90 GLU A C 1
ATOM 670 O O . GLU A 1 90 ? -13.893 1.857 12.975 1.00 74.44 90 GLU A O 1
ATOM 675 N N . THR A 1 91 ? -12.384 0.609 14.079 1.00 76.88 91 THR A N 1
ATOM 676 C CA . THR A 1 91 ? -13.339 -0.022 14.988 1.00 76.88 91 THR A CA 1
ATOM 677 C C . THR A 1 91 ? -12.850 0.121 16.422 1.00 76.88 91 THR A C 1
ATOM 679 O O . THR A 1 91 ? -11.654 0.068 16.699 1.00 76.88 91 THR A O 1
ATOM 682 N N . TYR A 1 92 ? -13.773 0.290 17.360 1.00 77.50 92 TYR A N 1
ATOM 683 C CA . TYR A 1 92 ? -13.460 0.316 18.784 1.00 77.50 92 TYR A CA 1
ATOM 684 C C . TYR A 1 92 ? -13.874 -1.016 19.403 1.00 77.50 92 TYR A C 1
ATOM 686 O O . TYR A 1 92 ? -15.061 -1.254 19.607 1.00 77.50 92 TYR A O 1
ATOM 694 N N . ASP A 1 93 ? -12.899 -1.875 19.705 1.00 73.69 93 ASP A N 1
ATOM 695 C CA . ASP A 1 93 ? -13.137 -3.131 20.418 1.00 73.69 93 ASP A CA 1
ATOM 696 C C . ASP A 1 93 ? -12.639 -3.004 21.858 1.00 73.69 93 ASP A C 1
ATOM 698 O O . ASP A 1 93 ? -11.469 -2.701 22.101 1.00 73.69 93 ASP A O 1
ATOM 702 N N . SER A 1 94 ? -13.531 -3.197 22.832 1.00 73.56 94 SER A N 1
ATOM 703 C CA . SER A 1 94 ? -13.177 -3.230 24.259 1.00 73.56 94 SER A CA 1
ATOM 704 C C . SER A 1 94 ? -12.342 -2.021 24.737 1.00 73.56 94 SER A C 1
ATOM 706 O O . SER A 1 94 ? -11.405 -2.164 25.524 1.00 73.56 94 SER A O 1
ATOM 708 N N . GLY A 1 95 ? -12.646 -0.816 24.232 1.00 76.56 95 GLY A N 1
ATOM 709 C CA . GLY A 1 95 ? -11.923 0.425 24.555 1.00 76.56 95 GLY A CA 1
ATOM 710 C C . GLY A 1 95 ? -10.572 0.596 23.846 1.00 76.56 95 GLY A C 1
ATOM 711 O O . GLY A 1 95 ? -9.864 1.570 24.102 1.00 76.56 95 GLY A O 1
ATOM 712 N N . LYS A 1 96 ? -10.207 -0.321 22.946 1.00 72.75 96 LYS A N 1
ATOM 713 C CA . LYS A 1 96 ? -9.012 -0.248 22.104 1.00 72.75 96 LYS A CA 1
ATOM 714 C C . LYS A 1 96 ? -9.413 0.109 20.677 1.00 72.75 96 LYS A C 1
ATOM 716 O O . LYS A 1 96 ? -10.336 -0.467 20.108 1.00 72.75 96 LYS A O 1
ATOM 721 N N . ARG A 1 97 ? -8.691 1.064 20.097 1.00 76.81 97 ARG A N 1
ATOM 722 C CA . ARG A 1 97 ? -8.821 1.444 18.689 1.00 76.81 97 ARG A CA 1
ATOM 723 C C . ARG A 1 97 ? -8.159 0.358 17.839 1.00 76.81 97 ARG A C 1
ATOM 725 O O . ARG A 1 97 ? -6.939 0.211 17.873 1.00 76.81 97 ARG A O 1
ATOM 732 N N . VAL A 1 98 ? -8.967 -0.414 17.126 1.00 78.06 98 VAL A N 1
ATOM 733 C CA . VAL A 1 98 ? -8.544 -1.418 16.148 1.00 78.06 98 VAL A CA 1
ATOM 734 C C . VAL A 1 98 ? -8.673 -0.789 14.770 1.00 78.06 98 VAL A C 1
ATOM 736 O O . VAL A 1 98 ? -9.742 -0.318 14.392 1.00 78.06 98 VAL A O 1
ATOM 739 N N . ILE A 1 99 ? -7.574 -0.756 14.027 1.00 73.00 99 ILE A N 1
ATOM 740 C CA . ILE A 1 99 ? -7.566 -0.249 12.658 1.00 73.00 99 ILE A CA 1
ATOM 741 C C . ILE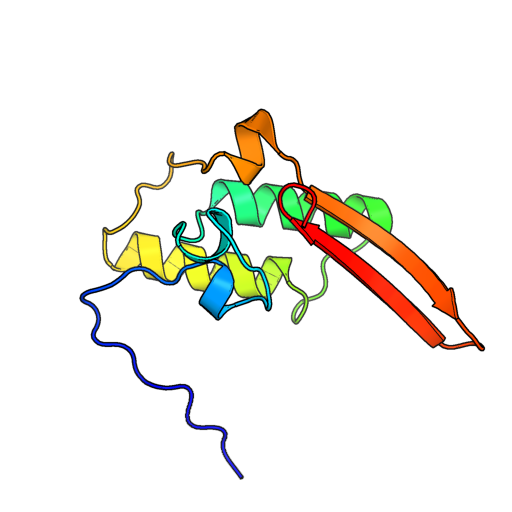 A 1 99 ? -7.413 -1.462 11.747 1.00 73.00 99 ILE A C 1
ATOM 743 O O . ILE A 1 99 ? -6.482 -2.250 11.909 1.00 73.00 99 ILE A O 1
ATOM 747 N N . THR A 1 100 ? -8.373 -1.634 10.846 1.00 76.56 100 THR A N 1
ATOM 748 C CA . THR A 1 100 ? -8.428 -2.722 9.873 1.00 76.56 100 THR A CA 1
ATOM 749 C C . THR A 1 100 ? -8.188 -2.136 8.496 1.00 76.56 100 THR A C 1
ATOM 751 O O . THR A 1 100 ? -8.891 -1.223 8.072 1.00 76.56 100 THR A O 1
ATOM 754 N N . GLU A 1 101 ? -7.176 -2.645 7.810 1.00 74.00 101 GLU A N 1
ATOM 755 C CA . GLU A 1 101 ? -6.660 -2.057 6.578 1.00 74.00 101 GLU A CA 1
ATOM 756 C C . GLU A 1 101 ? -6.675 -3.165 5.538 1.00 74.00 101 GLU A C 1
ATOM 758 O O . GLU A 1 101 ? -5.912 -4.123 5.629 1.00 74.00 101 GLU A O 1
ATOM 763 N N . THR A 1 102 ? -7.624 -3.070 4.616 1.00 71.88 102 THR A N 1
ATOM 764 C CA . THR A 1 102 ? -7.896 -4.072 3.590 1.00 71.88 102 THR A CA 1
ATOM 765 C C . THR A 1 102 ? -7.307 -3.589 2.278 1.00 71.88 102 THR A C 1
ATOM 767 O O . THR A 1 102 ? -7.591 -2.475 1.819 1.00 71.88 102 THR A O 1
ATOM 770 N N . LEU A 1 103 ? -6.485 -4.439 1.675 1.00 72.94 103 LEU A N 1
ATOM 771 C CA . LEU A 1 103 ? -5.800 -4.170 0.420 1.00 72.94 103 LEU A CA 1
ATOM 772 C C . LEU A 1 103 ? -6.336 -5.135 -0.624 1.00 72.94 103 LEU A C 1
ATOM 774 O O . LEU A 1 103 ? -6.209 -6.344 -0.474 1.00 72.94 103 LEU A O 1
ATOM 778 N N . GLY A 1 104 ? -6.970 -4.600 -1.662 1.00 69.19 104 GLY A N 1
ATOM 779 C CA . GLY A 1 104 ? -7.543 -5.413 -2.725 1.00 69.19 104 GLY A CA 1
ATOM 780 C C . GLY A 1 104 ? -8.591 -6.431 -2.262 1.00 69.19 104 GLY A C 1
ATOM 781 O O . GLY A 1 104 ? -8.708 -7.519 -2.811 1.00 69.19 104 GLY A O 1
ATOM 782 N N . GLY A 1 105 ? -9.333 -6.100 -1.202 1.00 64.62 105 GLY A N 1
ATOM 783 C CA . GLY A 1 105 ? -10.348 -6.985 -0.625 1.00 64.62 105 GLY A CA 1
ATOM 784 C C . GLY A 1 105 ? -9.812 -8.124 0.255 1.00 64.62 105 GLY A C 1
ATOM 785 O O . GLY A 1 105 ? -10.612 -8.971 0.655 1.00 64.62 105 GLY A O 1
ATOM 786 N N . GLN A 1 106 ? -8.509 -8.143 0.576 1.00 55.81 106 GLN A N 1
ATOM 787 C CA . GLN A 1 106 ? -7.859 -9.154 1.425 1.00 55.81 106 GLN A CA 1
ATOM 788 C C . GLN A 1 106 ? -7.255 -8.582 2.711 1.00 55.81 106 GLN A C 1
ATOM 790 O O . GLN A 1 106 ? -6.893 -7.379 2.741 1.00 55.81 106 GLN A O 1
#

pLDDT: mean 74.69, std 11.4, range [39.31, 88.5]

Radius of gyration: 14.16 Å; chains: 1; bounding box: 33×27×38 Å

Secondary structure (DSSP, 8-state):
---------TTSPPBGGGTS---SHHHHSBPPHHHHHHHHHHHHHHHSS--TTSHHHHHHHHHHHHHHTTSS-TT---HIIIII-EEEEEEEETTEEEEEEEETT-

Foldseek 3Di:
DDPPDPPPDLPDADAPVNQDVDDDPRRRHHQAQLLLVQQQVQCCVAVVHRDCPDSSVSSNVRNVSCCVSVVDPNPDDDCQNPPQDWHWDWDQDPNDTDIDIATSND

Sequence (106 aa):
MSQEKPRRPQQEPIKYGDVFNVSGELSSQPVAPRDAATMQSAEDKTLGQTRKDGPASLMTSAAQKNEDAGFIGHNTATNIARDEGVTVSETYDSGKRVITETLGGQ

Organism: Pisum sativum (NCBI:txid3888)

InterPro domains:
  IPR007011 Late embryogenesis abundant protein, SMP subgroup domain [PF04927] (14-68)
  IPR042971 Late embryogenesis abundant protein, SMP subgroup [PTHR31174] (1-106)